Protein AF-A0AAV4YET4-F1 (afdb_monomer_lite)

InterPro domains:
  IPR000436 Sushi/SCR/CCP domain [PF00084] (64-95)
  IPR000436 Sushi/SCR/CCP domain [PS50923] (28-97)
  IPR000436 Sushi/SCR/CCP domain [SM00032] (34-95)
  IPR000436 Sushi/SCR/CCP domain [cd00033] (41-95)
  IPR035976 Sushi/SCR/CCP superfamily [SSF57535] (57-96)

Radius of gyration: 22.75 Å; chains: 1; bounding box: 51×56×59 Å

Secondary structure (DSSP, 8-state):
----------------TT------TT--EEETTTTS--S--TTEEEE-SSGGGGG-SEEETT-EEEEEEPTTEEEES-SEEEEETTEESSPPPEEEEHHHHHHHHHHH--

Sequence (110 aa):
MRPYFLFKMTQLIRHDVNGVMSNSSFLRRCVGALSFPEEKLAHGHVIYEASEHVKRTMAPENYLLRYRCSAGYTLKGHKNIACVGNKWTHKVPTCLSNFAYNFLLKKRYR

pLDDT: mean 73.84, std 19.96, range [33.44, 95.94]

Organism: Caerostris extrusa (NCBI:txid172846)

Foldseek 3Di:
DDDDDDDDDDDDDDDDPDPDPDDPDPFQKAFQPPANPPPAQVQWHKDFPDPVCVPDRMGGFQGKIAIDGHPQWDKADDRMWGRHRNDIPDHDIHTDGPVVVVVVVVVVVD

Structure (mmCIF, N/CA/C/O backbone):
data_AF-A0AAV4YET4-F1
#
_entry.id   AF-A0AAV4YET4-F1
#
loop_
_atom_site.group_PDB
_atom_site.id
_atom_site.type_symbol
_atom_site.label_atom_id
_atom_site.label_alt_id
_atom_site.label_comp_id
_atom_site.label_asym_id
_atom_site.label_entity_id
_atom_site.label_seq_id
_atom_site.pdbx_PDB_ins_code
_atom_site.Cartn_x
_atom_site.Cartn_y
_atom_site.Cartn_z
_atom_site.occupancy
_atom_site.B_iso_or_equiv
_atom_site.auth_seq_id
_atom_site.auth_comp_id
_atom_site.auth_asym_id
_atom_site.auth_atom_id
_atom_site.pdbx_PDB_model_num
ATOM 1 N N . MET A 1 1 ? 32.472 -32.052 -43.192 1.00 33.44 1 MET A N 1
ATOM 2 C CA . MET A 1 1 ? 31.201 -32.179 -43.935 1.00 33.44 1 MET A CA 1
ATOM 3 C C . MET A 1 1 ? 30.171 -31.259 -43.294 1.00 33.44 1 MET A C 1
ATOM 5 O O . MET A 1 1 ? 29.909 -31.404 -42.109 1.00 33.44 1 MET A O 1
ATOM 9 N N . ARG A 1 2 ? 29.647 -30.279 -44.036 1.00 41.16 2 ARG A N 1
ATOM 10 C CA . ARG A 1 2 ? 28.355 -29.632 -43.736 1.00 41.16 2 ARG A CA 1
ATOM 11 C C . ARG A 1 2 ? 27.334 -30.207 -44.717 1.00 41.16 2 ARG A C 1
ATOM 13 O O . ARG A 1 2 ? 27.730 -30.431 -45.862 1.00 41.16 2 ARG A O 1
ATOM 20 N N . PRO A 1 3 ? 26.082 -30.454 -44.292 1.00 48.53 3 PRO A N 1
ATOM 21 C CA . PRO A 1 3 ? 24.976 -29.655 -44.853 1.00 48.53 3 PRO A CA 1
ATOM 22 C C . PRO A 1 3 ? 23.795 -29.319 -43.885 1.00 48.53 3 PRO A C 1
ATOM 24 O O . PRO A 1 3 ? 23.348 -30.176 -43.139 1.00 48.53 3 PRO A O 1
ATOM 27 N N . TYR A 1 4 ? 23.335 -28.049 -43.959 1.00 35.62 4 TYR A N 1
ATOM 28 C CA . TYR A 1 4 ? 21.973 -27.421 -43.891 1.00 35.62 4 TYR A CA 1
ATOM 29 C C . TYR A 1 4 ? 20.910 -27.913 -42.864 1.00 35.62 4 TYR A C 1
ATOM 31 O O . TYR A 1 4 ? 20.619 -29.095 -42.810 1.00 35.62 4 TYR A O 1
ATOM 39 N N . PHE A 1 5 ? 20.301 -27.089 -41.985 1.00 43.69 5 PHE A N 1
ATOM 40 C CA . PHE A 1 5 ? 19.287 -26.011 -42.172 1.00 43.69 5 PHE A CA 1
ATOM 41 C C . PHE A 1 5 ? 19.331 -25.049 -40.943 1.00 43.69 5 PHE A C 1
ATOM 43 O O . PHE A 1 5 ? 19.312 -25.526 -39.817 1.00 43.69 5 PHE A O 1
ATOM 50 N N . LEU A 1 6 ? 19.592 -23.732 -41.007 1.00 46.62 6 LEU A N 1
ATOM 51 C CA . LEU A 1 6 ? 18.724 -22.579 -41.344 1.00 46.62 6 LEU A CA 1
ATOM 52 C C . LEU A 1 6 ? 17.304 -22.571 -40.731 1.00 46.62 6 LEU A C 1
ATOM 54 O O . LEU A 1 6 ? 16.413 -23.152 -41.329 1.00 46.62 6 LEU A O 1
ATOM 58 N N . PHE A 1 7 ? 17.077 -21.798 -39.650 1.00 40.09 7 PHE A N 1
ATOM 59 C CA . PHE A 1 7 ? 15.930 -20.873 -39.506 1.00 40.09 7 PHE A CA 1
ATOM 60 C C . PHE A 1 7 ? 16.183 -19.781 -38.429 1.00 40.09 7 PHE A C 1
ATOM 62 O O . PHE A 1 7 ? 16.182 -20.050 -37.237 1.00 40.09 7 PHE A O 1
ATOM 69 N N . LYS A 1 8 ? 16.416 -18.555 -38.935 1.00 39.44 8 LYS A N 1
ATOM 70 C CA . LYS A 1 8 ? 16.129 -17.181 -38.440 1.00 39.44 8 LYS A CA 1
ATOM 71 C C . LYS A 1 8 ? 16.446 -16.779 -36.981 1.00 39.44 8 LYS A C 1
ATOM 73 O O . LYS A 1 8 ? 15.919 -17.327 -36.031 1.00 39.44 8 LYS A O 1
ATOM 78 N N . MET A 1 9 ? 17.327 -15.789 -36.770 1.00 45.97 9 MET A N 1
ATOM 79 C CA . MET A 1 9 ? 17.022 -14.334 -36.763 1.00 45.97 9 MET A CA 1
ATOM 80 C C . MET A 1 9 ? 15.949 -13.940 -35.732 1.00 45.97 9 MET A C 1
ATOM 82 O O . MET A 1 9 ? 14.786 -13.874 -36.101 1.00 45.97 9 MET A O 1
ATOM 86 N N . THR A 1 10 ? 16.359 -13.604 -34.498 1.00 37.91 10 THR A N 1
ATOM 87 C CA . THR A 1 10 ? 15.878 -12.431 -33.730 1.00 37.91 10 THR A CA 1
ATOM 88 C C . THR A 1 10 ? 16.674 -12.249 -32.428 1.00 37.91 10 THR A C 1
ATOM 90 O O . THR A 1 10 ? 16.733 -13.156 -31.610 1.00 37.91 10 THR A O 1
ATOM 93 N N . GLN A 1 11 ? 17.179 -11.024 -32.241 1.00 40.03 11 GLN A N 1
ATOM 94 C CA . GLN A 1 11 ? 17.725 -10.387 -31.028 1.00 40.03 11 GLN A CA 1
ATOM 95 C C . GLN A 1 11 ? 19.237 -10.491 -30.740 1.00 40.03 11 GLN A C 1
ATOM 97 O O . GLN A 1 11 ? 19.821 -11.542 -30.514 1.00 40.03 11 GLN A O 1
ATOM 102 N N . LEU A 1 12 ? 19.842 -9.296 -30.745 1.00 38.97 12 LEU A N 1
ATOM 103 C CA . LEU A 1 12 ? 21.237 -8.951 -30.486 1.00 38.97 12 LEU A CA 1
ATOM 104 C C . LEU A 1 12 ? 21.729 -9.488 -29.135 1.00 38.97 12 LEU A C 1
ATOM 106 O O . LEU A 1 12 ? 21.366 -8.957 -28.085 1.00 38.97 12 LEU A O 1
ATOM 110 N N . ILE A 1 13 ? 22.636 -10.462 -29.165 1.00 42.69 13 ILE A N 1
ATOM 111 C CA . ILE A 1 13 ? 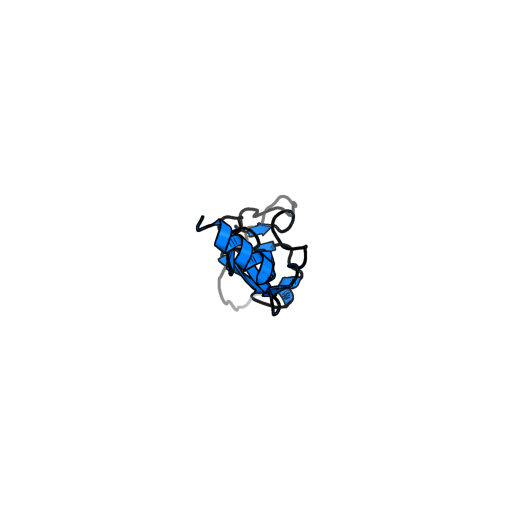23.493 -10.770 -28.020 1.00 42.69 13 ILE A CA 1
ATOM 112 C C . ILE A 1 13 ? 24.621 -9.731 -28.017 1.00 42.69 13 ILE A C 1
ATOM 114 O O . ILE A 1 13 ? 25.541 -9.800 -28.831 1.00 42.69 13 ILE A O 1
ATOM 118 N N . ARG A 1 14 ? 24.547 -8.732 -27.129 1.00 46.28 14 ARG A N 1
ATOM 119 C CA . ARG A 1 14 ? 25.730 -7.934 -26.777 1.00 46.28 14 ARG A CA 1
ATOM 120 C C . ARG A 1 14 ? 26.555 -8.753 -25.787 1.00 46.28 14 ARG A C 1
ATOM 122 O O . ARG A 1 14 ? 26.162 -8.898 -24.635 1.00 46.28 14 ARG A O 1
ATOM 129 N N . HIS A 1 15 ? 27.662 -9.311 -26.264 1.00 41.22 15 HIS A N 1
ATOM 130 C CA . HIS A 1 15 ? 28.712 -9.877 -25.424 1.00 41.22 15 HIS A CA 1
ATOM 131 C C . HIS A 1 15 ? 29.568 -8.729 -24.872 1.00 41.22 15 HIS A C 1
ATOM 133 O O . HIS A 1 15 ? 30.149 -7.975 -25.650 1.00 41.22 15 HIS A O 1
ATOM 139 N N . ASP A 1 16 ? 29.627 -8.586 -23.549 1.00 42.16 16 ASP A N 1
ATOM 140 C CA . ASP A 1 16 ? 30.598 -7.724 -22.870 1.00 42.16 16 ASP A CA 1
ATOM 141 C C . ASP A 1 16 ? 31.878 -8.537 -22.606 1.00 42.16 16 ASP A C 1
ATOM 143 O O . ASP A 1 16 ? 31.819 -9.641 -22.061 1.00 42.16 16 ASP A O 1
ATOM 147 N N . VAL A 1 17 ? 33.027 -8.037 -23.068 1.00 49.75 17 VAL A N 1
ATOM 148 C CA . VAL A 1 17 ? 34.313 -8.761 -23.141 1.00 49.75 17 VAL A CA 1
ATOM 149 C C . VAL A 1 17 ? 35.137 -8.722 -21.844 1.00 49.75 17 VAL A C 1
ATOM 151 O O . VAL A 1 17 ? 36.294 -9.125 -21.862 1.00 49.75 17 VAL A O 1
ATOM 154 N N . ASN A 1 1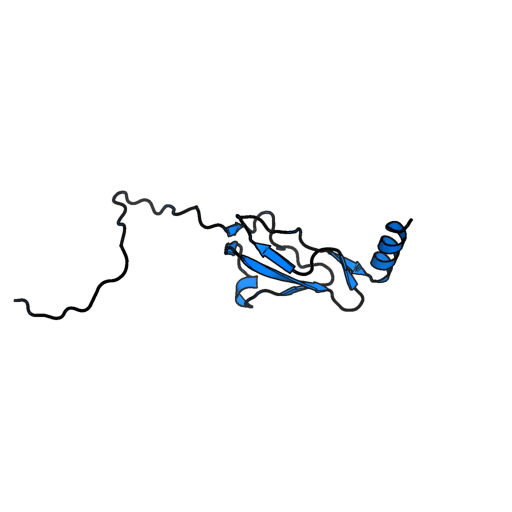8 ? 34.573 -8.284 -20.711 1.00 41.59 18 ASN A N 1
ATOM 155 C CA . ASN A 1 18 ? 35.347 -8.045 -19.485 1.00 41.59 18 ASN A CA 1
ATOM 156 C C . ASN A 1 18 ? 34.801 -8.714 -18.214 1.00 41.59 18 ASN A C 1
ATOM 158 O O . ASN A 1 18 ? 35.014 -8.189 -17.131 1.00 41.59 18 ASN A O 1
ATOM 162 N N . GLY A 1 19 ? 34.128 -9.868 -18.290 1.00 45.91 19 GLY A N 1
ATOM 163 C CA . GLY A 1 19 ? 33.974 -10.773 -17.130 1.00 45.91 19 GLY A CA 1
ATOM 164 C C . GLY A 1 19 ? 33.331 -10.198 -15.853 1.00 45.91 19 GLY A C 1
ATOM 165 O O . GLY A 1 19 ? 33.419 -10.825 -14.800 1.00 45.91 19 GLY A O 1
ATOM 166 N N . VAL A 1 20 ? 32.670 -9.039 -15.920 1.00 45.16 20 VAL A N 1
ATOM 167 C CA . VAL A 1 20 ? 31.913 -8.445 -14.816 1.00 45.16 20 VAL A CA 1
ATOM 168 C C . VAL A 1 20 ? 30.428 -8.704 -15.063 1.00 45.16 20 VAL A C 1
ATOM 170 O O . VAL A 1 20 ? 29.855 -8.241 -16.047 1.00 45.16 20 VAL A O 1
ATOM 173 N N . MET A 1 21 ? 29.760 -9.411 -14.151 1.00 52.25 21 MET A N 1
ATOM 174 C CA . MET A 1 21 ? 28.295 -9.466 -14.134 1.00 52.25 21 MET A CA 1
ATOM 175 C C . MET A 1 21 ? 27.723 -8.116 -13.667 1.00 52.25 21 MET A C 1
ATOM 177 O O . MET A 1 21 ? 27.396 -7.965 -12.494 1.00 52.25 21 MET A O 1
ATOM 181 N N . SER A 1 22 ? 27.619 -7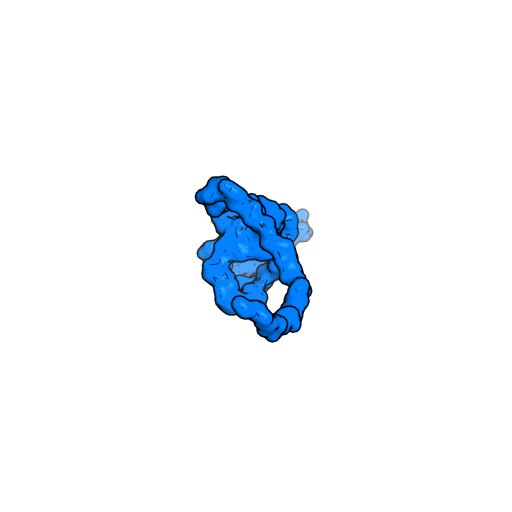.107 -14.539 1.00 43.00 22 SER A N 1
ATOM 182 C CA . SER A 1 22 ? 27.009 -5.808 -14.186 1.00 43.00 22 SER A CA 1
ATOM 183 C C . SER A 1 22 ? 26.788 -4.938 -15.441 1.00 43.00 22 SER A C 1
ATOM 185 O O . SER A 1 22 ? 27.648 -4.940 -16.308 1.00 43.00 22 SER A O 1
ATOM 187 N N . ASN A 1 23 ? 25.742 -4.124 -15.635 1.00 45.56 23 ASN A N 1
ATOM 188 C CA . ASN A 1 23 ? 24.479 -3.881 -14.932 1.00 45.56 23 ASN A CA 1
ATOM 189 C C . ASN A 1 23 ? 23.623 -2.989 -15.868 1.00 45.56 23 ASN A C 1
ATOM 191 O O . ASN A 1 23 ? 23.968 -1.830 -16.078 1.00 45.56 23 ASN A O 1
ATOM 195 N N . SER A 1 24 ? 22.518 -3.465 -16.458 1.00 46.81 24 SER A N 1
ATOM 196 C CA . SER A 1 24 ? 21.574 -2.554 -17.148 1.00 46.81 24 SER A CA 1
ATOM 197 C C . SER A 1 24 ? 20.612 -1.946 -16.122 1.00 46.81 24 SER A C 1
ATOM 199 O O . SER A 1 24 ? 19.412 -2.232 -16.088 1.00 46.81 24 SER A O 1
ATOM 201 N N . SER A 1 25 ? 21.180 -1.127 -15.245 1.00 55.28 25 SER A N 1
ATOM 202 C CA . SER A 1 25 ? 20.628 -0.515 -14.032 1.00 55.28 25 SER A CA 1
ATOM 203 C C . SER A 1 25 ? 19.702 0.697 -14.258 1.00 55.28 25 SER A C 1
ATOM 205 O O . SER A 1 25 ? 19.606 1.562 -13.397 1.00 55.28 25 SER A O 1
ATOM 207 N N . PHE A 1 26 ? 18.961 0.758 -15.372 1.00 54.91 26 PHE A N 1
ATOM 208 C CA . PHE A 1 26 ? 18.021 1.862 -15.669 1.00 54.91 26 PHE A CA 1
ATOM 209 C C . PHE A 1 26 ? 16.566 1.441 -15.898 1.00 54.91 26 PHE A C 1
ATOM 211 O O . PHE A 1 26 ? 15.757 2.234 -16.382 1.00 54.91 26 PHE A O 1
ATOM 218 N N . LEU A 1 27 ? 16.179 0.212 -15.551 1.00 57.34 27 LEU A N 1
ATOM 219 C CA . LEU A 1 27 ? 14.753 -0.100 -15.54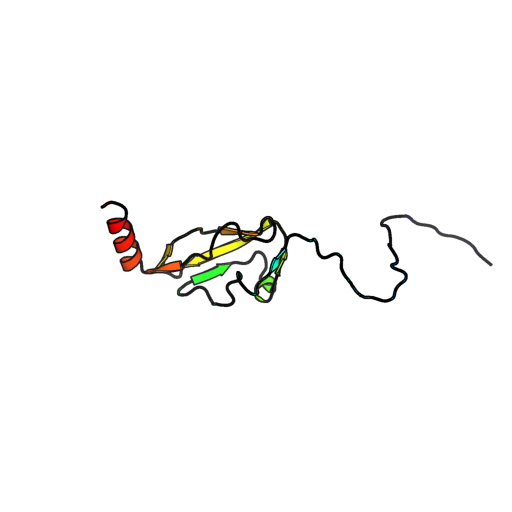8 1.00 57.34 27 LEU A CA 1
ATOM 220 C C . LEU A 1 27 ? 14.075 0.702 -14.437 1.00 57.34 27 LEU A C 1
ATOM 222 O O . LEU A 1 27 ? 14.485 0.623 -13.279 1.00 57.34 27 LEU A O 1
ATOM 226 N N . ARG A 1 28 ? 13.050 1.479 -14.818 1.00 63.34 28 ARG A N 1
ATOM 227 C CA . ARG A 1 28 ? 12.233 2.230 -13.871 1.00 63.34 28 ARG A CA 1
ATOM 228 C C . ARG A 1 28 ? 11.492 1.230 -12.992 1.00 63.34 28 ARG A C 1
ATOM 230 O O . ARG A 1 28 ? 10.618 0.512 -13.472 1.00 63.34 28 ARG A O 1
ATOM 237 N N . ARG A 1 29 ? 11.924 1.085 -11.747 1.00 75.81 29 ARG A N 1
ATOM 238 C CA . ARG A 1 29 ? 11.385 0.115 -10.804 1.00 75.81 29 ARG A CA 1
ATOM 239 C C . ARG A 1 29 ? 11.331 0.738 -9.425 1.00 75.81 29 ARG A C 1
ATOM 241 O O . ARG A 1 29 ? 12.267 1.404 -8.988 1.00 75.81 29 ARG A O 1
ATOM 248 N N . CYS A 1 30 ? 10.241 0.493 -8.723 1.00 79.06 30 CYS A N 1
ATOM 249 C CA . CYS A 1 30 ? 10.107 0.925 -7.344 1.00 79.06 30 CYS A CA 1
ATOM 250 C C . CYS A 1 30 ? 10.776 -0.124 -6.454 1.00 79.06 30 CYS A C 1
ATOM 252 O O . CYS A 1 30 ? 10.380 -1.292 -6.478 1.00 79.06 30 CYS A O 1
ATOM 254 N N . VAL A 1 31 ? 11.814 0.280 -5.716 1.00 71.81 31 VAL A N 1
ATOM 255 C CA . VAL A 1 31 ? 12.580 -0.597 -4.817 1.00 71.81 31 VAL A CA 1
ATOM 256 C C . VAL A 1 31 ? 11.990 -0.543 -3.407 1.00 71.81 31 VAL A C 1
ATOM 258 O O . VAL A 1 31 ? 11.652 0.524 -2.887 1.00 71.81 31 VAL A O 1
ATOM 261 N N . GLY A 1 32 ? 11.858 -1.718 -2.796 1.00 64.56 32 GLY A N 1
ATOM 262 C CA . GLY A 1 32 ? 11.083 -1.939 -1.581 1.00 64.56 32 GLY A CA 1
ATOM 263 C C . GLY A 1 32 ? 11.729 -1.527 -0.264 1.00 64.56 32 GLY A C 1
ATOM 264 O O . GLY A 1 32 ? 11.028 -1.520 0.734 1.00 64.56 32 GLY A O 1
ATOM 265 N N . ALA A 1 33 ? 12.996 -1.108 -0.238 1.00 50.97 33 ALA A N 1
ATOM 266 C CA . ALA A 1 33 ? 13.693 -0.826 1.023 1.00 50.97 33 ALA A CA 1
ATOM 267 C C . ALA A 1 33 ? 13.194 0.431 1.773 1.00 50.97 33 ALA A C 1
ATOM 269 O O . ALA A 1 33 ? 13.508 0.597 2.944 1.00 50.97 33 ALA A O 1
ATOM 270 N N . LEU A 1 34 ? 12.434 1.330 1.127 1.00 47.00 34 LEU A N 1
ATOM 271 C CA . LEU A 1 34 ? 11.931 2.571 1.751 1.00 47.00 34 LEU A CA 1
ATOM 272 C C . LEU A 1 34 ? 10.495 2.950 1.331 1.00 47.00 34 LEU A C 1
ATOM 274 O O . LEU A 1 34 ? 10.048 4.067 1.591 1.00 47.00 34 LEU A O 1
ATOM 278 N N . SER A 1 35 ? 9.766 2.069 0.630 1.00 53.75 35 SER A N 1
ATOM 279 C CA . SER A 1 35 ? 8.450 2.435 0.070 1.00 53.75 35 SER A CA 1
ATOM 280 C C . SER A 1 35 ? 7.470 1.293 -0.228 1.00 53.75 35 SER A C 1
ATOM 282 O O . SER A 1 35 ? 6.386 1.547 -0.752 1.00 53.75 35 SER A O 1
ATOM 284 N N . PHE A 1 36 ? 7.808 0.048 0.100 1.00 55.16 36 PHE A N 1
ATOM 285 C CA . PHE A 1 36 ? 6.875 -1.074 0.002 1.00 55.16 36 PHE A CA 1
ATOM 286 C C . PHE A 1 36 ? 6.325 -1.377 1.400 1.00 55.16 36 PHE A C 1
ATOM 288 O O . PHE A 1 36 ? 7.083 -1.254 2.361 1.00 55.16 36 PHE A O 1
ATOM 295 N N . PRO A 1 37 ? 5.038 -1.737 1.559 1.00 57.00 37 PRO A N 1
ATOM 296 C CA . PRO A 1 37 ? 4.519 -2.149 2.854 1.00 57.00 37 PRO A CA 1
ATOM 297 C C . PRO A 1 37 ? 5.093 -3.530 3.195 1.00 57.00 37 PRO A C 1
ATOM 299 O O . PRO A 1 37 ? 4.447 -4.555 3.001 1.00 57.00 37 PRO A O 1
ATOM 302 N N . GLU A 1 38 ? 6.333 -3.556 3.678 1.00 56.66 38 GLU A N 1
ATOM 303 C CA . GLU A 1 38 ? 6.829 -4.649 4.518 1.00 56.66 38 GLU A CA 1
ATOM 304 C C . GLU A 1 38 ? 5.997 -4.713 5.812 1.00 56.66 38 GLU A C 1
ATOM 306 O O . GLU A 1 38 ? 5.738 -5.781 6.366 1.00 56.66 38 GLU A O 1
ATOM 311 N N . GLU A 1 39 ? 5.449 -3.568 6.225 1.00 58.28 39 GLU A N 1
ATOM 312 C CA . GLU A 1 39 ? 4.422 -3.490 7.246 1.00 58.28 39 GLU A CA 1
ATOM 313 C C . GLU A 1 39 ? 3.046 -3.770 6.649 1.00 58.28 39 GLU A C 1
ATOM 315 O O . GLU A 1 39 ? 2.472 -2.981 5.893 1.00 58.28 39 GLU A O 1
ATOM 320 N N . LYS A 1 40 ? 2.510 -4.930 7.031 1.00 68.62 40 LYS A N 1
ATOM 321 C CA . LYS A 1 40 ? 1.097 -5.290 6.906 1.00 68.62 40 LYS A CA 1
ATOM 322 C C . LYS A 1 40 ? 0.229 -4.046 7.130 1.00 68.62 40 LYS A C 1
ATOM 324 O O . LYS A 1 40 ? 0.307 -3.424 8.186 1.00 68.62 40 LYS A O 1
ATOM 329 N N . LEU A 1 41 ? -0.610 -3.698 6.152 1.00 85.75 41 LEU A N 1
ATOM 330 C CA . LEU A 1 41 ? -1.555 -2.590 6.289 1.00 85.75 41 LEU A CA 1
ATOM 331 C C . LEU A 1 41 ? -2.437 -2.840 7.522 1.00 85.75 41 LEU A C 1
ATOM 333 O O . LEU A 1 41 ? -3.254 -3.759 7.521 1.00 85.75 41 LEU A O 1
ATOM 337 N N . ALA A 1 42 ? -2.269 -2.039 8.575 1.00 90.00 42 ALA A N 1
ATOM 338 C CA . ALA A 1 42 ? -3.044 -2.196 9.800 1.00 90.00 42 ALA A CA 1
ATOM 339 C C . ALA A 1 42 ? -4.543 -2.128 9.486 1.00 90.00 42 ALA A C 1
ATOM 341 O O . ALA A 1 42 ? -4.996 -1.204 8.812 1.00 90.00 42 ALA A O 1
ATOM 342 N N . HIS A 1 43 ? -5.304 -3.115 9.965 1.00 93.06 43 HIS A N 1
ATOM 343 C CA . HIS A 1 43 ? -6.745 -3.236 9.708 1.00 93.06 43 HIS A CA 1
ATOM 344 C C . HIS A 1 43 ? -7.110 -3.252 8.214 1.00 93.06 43 HIS A C 1
ATOM 346 O O . HIS A 1 43 ? -8.166 -2.756 7.814 1.00 93.06 43 HIS A O 1
ATOM 352 N N . GLY A 1 44 ? -6.238 -3.821 7.382 1.00 91.62 44 GLY A N 1
ATOM 353 C CA . GLY A 1 44 ? -6.461 -3.978 5.956 1.00 91.62 44 GLY A CA 1
ATOM 354 C C . GLY A 1 44 ? -5.521 -4.996 5.323 1.00 91.62 44 GLY A C 1
ATOM 355 O O . GLY A 1 44 ? -4.823 -5.751 5.994 1.00 91.62 44 GLY A O 1
ATOM 356 N N . HIS A 1 45 ? -5.534 -5.035 3.998 1.00 91.00 45 HIS A N 1
ATOM 357 C CA . HIS A 1 45 ? -4.635 -5.852 3.200 1.00 91.00 45 HIS A CA 1
ATOM 358 C C . HIS A 1 45 ? -4.306 -5.162 1.877 1.00 91.00 45 HIS A C 1
ATOM 360 O O . HIS A 1 45 ? -5.058 -4.322 1.366 1.00 91.00 45 HIS A O 1
ATOM 366 N N . VAL A 1 46 ? -3.153 -5.539 1.334 1.00 89.88 46 VAL A N 1
ATOM 367 C CA . VAL A 1 46 ? -2.689 -5.124 0.013 1.00 89.88 46 VAL A CA 1
ATOM 368 C C . VAL A 1 46 ? -3.110 -6.190 -0.991 1.00 89.88 46 VAL A C 1
ATOM 370 O O . VAL A 1 46 ? -2.942 -7.383 -0.752 1.00 89.88 46 VAL A O 1
ATOM 373 N N . ILE A 1 47 ? -3.683 -5.754 -2.104 1.00 91.19 47 ILE A N 1
ATOM 374 C CA . ILE A 1 47 ? -4.102 -6.597 -3.216 1.00 91.19 47 ILE A CA 1
ATOM 375 C C . ILE A 1 47 ? -3.093 -6.369 -4.341 1.00 91.19 47 ILE A C 1
ATOM 377 O O . ILE A 1 47 ? -3.021 -5.278 -4.915 1.00 91.19 47 ILE A O 1
ATOM 381 N N . TYR A 1 48 ? -2.306 -7.406 -4.615 1.00 88.69 48 TYR A N 1
ATOM 382 C CA . TYR A 1 48 ? -1.321 -7.445 -5.692 1.00 88.69 48 TYR A CA 1
ATOM 383 C C . TYR A 1 48 ? -1.968 -7.889 -7.006 1.00 88.69 48 TYR A C 1
ATOM 385 O O . TYR A 1 48 ? -3.014 -8.534 -6.996 1.00 88.69 48 TYR A O 1
ATOM 393 N N . GLU A 1 49 ? -1.327 -7.577 -8.135 1.00 87.50 49 GLU A N 1
ATOM 394 C CA . GLU A 1 49 ? -1.770 -8.067 -9.450 1.00 87.50 49 GLU A CA 1
ATOM 395 C C . GLU A 1 49 ? -1.689 -9.595 -9.561 1.00 87.50 49 GLU A C 1
ATOM 397 O O . GLU A 1 49 ? -2.539 -10.202 -10.203 1.00 87.50 49 GLU A O 1
ATOM 402 N N . ALA A 1 50 ? -0.708 -10.211 -8.893 1.00 87.38 50 ALA A N 1
ATOM 403 C CA . ALA A 1 50 ? -0.581 -11.658 -8.781 1.00 87.38 50 ALA A CA 1
ATOM 404 C C . ALA A 1 50 ? -0.143 -12.059 -7.364 1.00 87.38 50 ALA A C 1
ATOM 406 O O . ALA A 1 50 ? 0.608 -11.337 -6.699 1.00 87.38 50 ALA A O 1
ATOM 407 N N . SER A 1 51 ? -0.620 -13.207 -6.886 1.00 84.06 51 SER A N 1
ATOM 408 C CA . SER A 1 51 ? -0.397 -13.693 -5.515 1.00 84.06 51 SER A CA 1
ATOM 409 C C . SER A 1 51 ? 1.074 -13.957 -5.186 1.00 84.06 51 SER A C 1
ATOM 411 O O . SER A 1 51 ? 1.514 -13.770 -4.055 1.00 84.06 51 SER A O 1
ATOM 413 N N . GLU A 1 52 ? 1.869 -14.343 -6.174 1.00 81.50 52 GLU A N 1
ATOM 414 C CA . GLU A 1 52 ? 3.303 -14.575 -6.039 1.00 81.50 52 GLU A CA 1
ATOM 415 C C . GLU A 1 52 ? 4.093 -13.269 -5.849 1.00 81.50 52 GLU A C 1
ATOM 417 O O . GLU A 1 52 ? 5.222 -13.285 -5.354 1.00 81.50 52 GLU A O 1
ATOM 422 N N . HIS A 1 53 ? 3.498 -12.115 -6.175 1.00 85.00 53 HIS A N 1
ATOM 423 C CA . HIS A 1 53 ? 4.143 -10.814 -6.008 1.00 85.00 53 HIS A CA 1
ATOM 424 C C . HIS A 1 53 ? 4.212 -10.357 -4.545 1.00 85.00 53 HIS A C 1
ATOM 426 O O . HIS A 1 53 ? 4.934 -9.407 -4.252 1.00 85.00 53 HIS A O 1
ATOM 432 N N . VAL A 1 54 ? 3.533 -11.048 -3.621 1.00 80.00 54 VAL A N 1
ATOM 433 C CA . VAL A 1 54 ? 3.558 -10.756 -2.174 1.00 80.00 54 VAL A CA 1
ATOM 434 C C . VAL A 1 54 ? 4.985 -10.769 -1.616 1.00 80.00 54 VAL A C 1
ATOM 436 O O . VAL A 1 54 ? 5.299 -10.005 -0.710 1.00 80.00 54 VAL A O 1
ATOM 439 N N . LYS A 1 55 ? 5.863 -11.615 -2.169 1.00 78.06 55 LYS A N 1
ATOM 440 C CA . LYS A 1 55 ? 7.261 -11.756 -1.728 1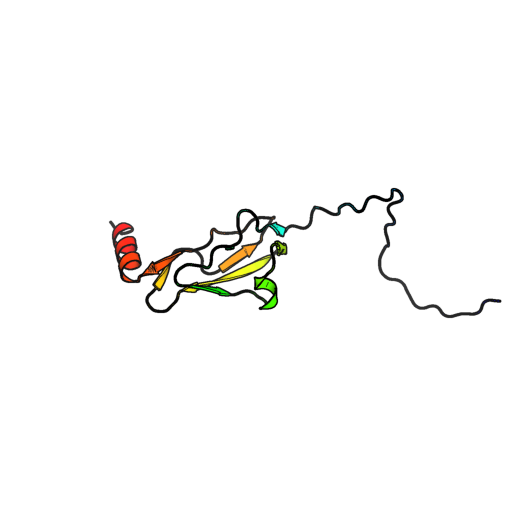.00 78.06 55 LYS A CA 1
ATOM 441 C C . LYS A 1 55 ? 8.245 -10.886 -2.518 1.00 78.06 55 LYS A C 1
ATOM 443 O O . LYS A 1 55 ? 9.452 -10.997 -2.316 1.00 78.06 55 LYS A O 1
ATOM 448 N N . ARG A 1 56 ? 7.770 -10.064 -3.460 1.00 78.69 56 ARG A N 1
ATOM 449 C CA . ARG A 1 56 ? 8.653 -9.225 -4.279 1.00 78.69 56 ARG A CA 1
ATOM 450 C C . ARG A 1 56 ? 9.111 -8.004 -3.496 1.00 78.69 56 ARG A C 1
ATOM 452 O O . ARG A 1 56 ? 8.320 -7.321 -2.863 1.00 78.69 56 ARG A O 1
ATOM 459 N N . THR A 1 57 ? 10.386 -7.682 -3.651 1.00 76.94 57 THR A N 1
ATOM 460 C CA . THR A 1 57 ? 11.015 -6.469 -3.113 1.00 76.94 57 THR A CA 1
ATOM 461 C C . THR A 1 57 ? 11.084 -5.340 -4.145 1.00 76.94 57 THR A C 1
ATOM 463 O O . THR A 1 57 ? 11.638 -4.277 -3.874 1.00 76.94 57 THR A O 1
ATOM 466 N N . MET A 1 58 ? 10.550 -5.561 -5.350 1.00 76.94 58 MET A N 1
ATOM 467 C CA . MET A 1 58 ? 10.663 -4.647 -6.480 1.00 76.94 58 MET A CA 1
ATOM 468 C C . MET A 1 58 ? 9.437 -4.736 -7.391 1.00 76.94 58 MET A C 1
ATOM 470 O O . MET A 1 58 ? 8.971 -5.834 -7.707 1.00 76.94 58 MET A O 1
ATOM 474 N N . ALA A 1 59 ? 8.951 -3.580 -7.842 1.00 82.88 59 ALA A N 1
ATOM 475 C CA . ALA A 1 59 ? 7.817 -3.467 -8.755 1.00 82.88 59 ALA A CA 1
ATOM 476 C C . ALA A 1 59 ? 8.250 -2.861 -10.105 1.00 82.88 59 ALA A C 1
ATOM 478 O O . ALA A 1 59 ? 9.019 -1.894 -10.096 1.00 82.88 59 ALA A O 1
ATOM 479 N N . PRO A 1 60 ? 7.801 -3.406 -11.255 1.00 84.12 60 PRO A N 1
ATOM 480 C CA . PRO A 1 60 ? 8.060 -2.809 -12.566 1.00 84.12 60 PRO A CA 1
ATOM 481 C C . PRO A 1 60 ? 7.313 -1.477 -12.750 1.00 84.12 60 PRO A C 1
ATOM 483 O O . PRO A 1 60 ? 6.406 -1.147 -11.987 1.00 84.12 60 PRO A O 1
ATOM 486 N N . GLU A 1 61 ? 7.683 -0.711 -13.777 1.00 84.56 61 GLU A N 1
ATOM 487 C CA . GLU A 1 61 ? 6.938 0.488 -14.180 1.00 84.56 61 GLU A CA 1
ATOM 488 C C . GLU A 1 61 ? 5.462 0.147 -14.442 1.00 84.56 61 GLU A C 1
ATOM 490 O O . GLU A 1 61 ? 5.139 -0.914 -14.980 1.00 84.56 61 GLU A O 1
ATOM 495 N N . ASN A 1 62 ? 4.572 1.060 -14.062 1.00 86.31 62 ASN A N 1
ATOM 496 C CA . ASN A 1 62 ? 3.113 0.953 -14.119 1.00 86.31 62 ASN A CA 1
ATOM 497 C C . ASN A 1 62 ? 2.495 -0.148 -13.249 1.00 86.31 62 ASN A C 1
ATOM 499 O O . ASN A 1 62 ? 1.286 -0.351 -13.312 1.00 86.31 62 ASN A O 1
ATOM 503 N N . TYR A 1 63 ? 3.278 -0.812 -12.398 1.00 87.00 63 TYR A N 1
ATOM 504 C CA . TYR A 1 63 ? 2.747 -1.804 -11.471 1.00 87.00 63 TYR A CA 1
ATOM 505 C C . TYR A 1 63 ? 1.765 -1.177 -10.481 1.00 87.00 63 TYR A C 1
ATOM 507 O O . TYR A 1 63 ? 2.091 -0.172 -9.834 1.00 87.00 63 TYR A O 1
ATOM 515 N N . LEU A 1 64 ? 0.585 -1.782 -10.335 1.00 88.88 64 LEU A N 1
ATOM 516 C CA . LEU A 1 64 ? -0.489 -1.275 -9.490 1.00 88.88 64 LEU A CA 1
ATOM 517 C C . LEU A 1 64 ? -0.587 -2.038 -8.169 1.00 88.88 64 LEU A C 1
ATOM 519 O O . LEU A 1 64 ? -0.760 -3.255 -8.120 1.00 88.88 64 LEU A O 1
ATOM 523 N N . LEU A 1 65 ? -0.586 -1.284 -7.074 1.00 89.44 65 LEU A N 1
ATOM 524 C CA . LEU A 1 65 ? -0.980 -1.766 -5.757 1.00 89.44 65 LEU A CA 1
ATOM 525 C C . LEU A 1 65 ? -2.361 -1.228 -5.414 1.00 89.44 65 LEU A C 1
ATOM 527 O O . LEU A 1 65 ? -2.632 -0.033 -5.554 1.00 89.44 65 LEU A O 1
ATOM 531 N N . ARG A 1 66 ? -3.235 -2.116 -4.945 1.00 91.81 66 ARG A N 1
ATOM 532 C CA . ARG A 1 66 ? -4.571 -1.759 -4.465 1.00 91.81 66 ARG A CA 1
ATOM 533 C C . ARG A 1 66 ? -4.670 -2.058 -2.981 1.00 91.81 66 ARG A C 1
ATOM 535 O O . ARG A 1 66 ? -4.150 -3.063 -2.509 1.00 91.81 66 ARG A O 1
ATOM 542 N N . TYR A 1 67 ? -5.377 -1.210 -2.253 1.00 92.38 67 TYR A N 1
ATOM 543 C CA . TYR A 1 67 ? -5.548 -1.348 -0.814 1.00 92.38 67 TYR A CA 1
ATOM 544 C C . TYR A 1 67 ? -7.008 -1.546 -0.454 1.00 92.38 67 TYR A C 1
ATOM 546 O O . TYR A 1 67 ? -7.912 -0.944 -1.048 1.00 92.38 67 TYR A O 1
ATOM 554 N N . ARG A 1 68 ? -7.236 -2.382 0.555 1.00 93.00 68 ARG A N 1
ATOM 555 C CA . ARG A 1 68 ? -8.568 -2.641 1.085 1.00 93.00 68 ARG A CA 1
ATOM 556 C C . ARG A 1 68 ? -8.518 -2.715 2.602 1.00 93.00 68 ARG A C 1
ATOM 558 O O . ARG A 1 68 ? -7.715 -3.450 3.163 1.00 93.00 68 ARG A O 1
ATOM 565 N N . CYS A 1 69 ? -9.398 -1.962 3.251 1.00 95.12 69 CYS A N 1
ATOM 566 C CA . CYS A 1 69 ? -9.577 -2.031 4.694 1.00 95.12 69 CYS A CA 1
ATOM 567 C C . CYS A 1 69 ? -10.527 -3.166 5.080 1.00 95.12 69 CYS A C 1
ATOM 569 O O . CYS A 1 69 ? -11.406 -3.558 4.305 1.00 95.12 69 CYS A O 1
ATOM 571 N N . SER A 1 70 ? -10.335 -3.677 6.289 1.00 95.06 70 SER A N 1
ATOM 572 C CA . SER A 1 70 ? -11.251 -4.593 6.959 1.00 95.06 70 SER A CA 1
ATOM 573 C C . SER A 1 70 ? -12.586 -3.905 7.268 1.00 95.06 70 SER A C 1
ATOM 575 O O . SER A 1 70 ? -12.693 -2.678 7.267 1.00 95.06 70 SER A O 1
ATOM 577 N N . ALA A 1 71 ? -13.622 -4.699 7.540 1.00 94.75 71 ALA A N 1
ATOM 578 C CA . ALA A 1 71 ? -14.936 -4.173 7.904 1.00 94.75 71 ALA A CA 1
ATOM 579 C C . ALA A 1 71 ? -14.856 -3.261 9.146 1.00 94.75 71 ALA A C 1
ATOM 581 O O . ALA A 1 71 ? -14.125 -3.553 10.089 1.00 94.75 71 ALA A O 1
ATOM 582 N N . GLY A 1 72 ? -15.599 -2.150 9.135 1.00 95.06 72 GLY A N 1
ATOM 583 C CA . GLY A 1 72 ? -15.575 -1.141 10.205 1.00 95.06 72 GLY A CA 1
ATOM 584 C C . GLY A 1 72 ? -14.445 -0.105 10.101 1.00 95.06 72 GLY A C 1
ATOM 585 O O . GLY A 1 72 ? -14.360 0.786 10.953 1.00 95.06 72 GLY A O 1
ATOM 586 N N . TYR A 1 73 ? -13.612 -0.197 9.059 1.00 95.94 73 TYR A N 1
ATOM 587 C CA . TYR A 1 73 ? -12.541 0.751 8.772 1.00 95.94 73 TYR A CA 1
ATOM 588 C C . TYR A 1 73 ? -12.724 1.409 7.401 1.00 95.94 73 TYR A C 1
ATOM 590 O O . TYR A 1 73 ? -13.039 0.753 6.406 1.00 95.94 73 TYR A O 1
ATOM 598 N N . THR A 1 74 ? -12.432 2.705 7.340 1.00 94.50 74 THR A N 1
ATOM 599 C CA . THR A 1 74 ? -12.433 3.513 6.123 1.00 94.50 74 THR A CA 1
ATOM 600 C C . THR A 1 74 ? -11.007 3.854 5.714 1.00 94.50 74 THR A C 1
ATOM 602 O O . THR A 1 74 ? -10.170 4.248 6.531 1.00 94.50 74 THR A O 1
ATOM 605 N N . LEU A 1 75 ? -10.734 3.732 4.415 1.00 93.75 75 LEU A N 1
ATOM 606 C CA . LEU A 1 75 ? -9.440 4.068 3.841 1.00 93.75 75 LEU A CA 1
ATOM 607 C C . LEU A 1 75 ? -9.232 5.590 3.828 1.00 93.75 75 LEU A C 1
ATOM 609 O O . LEU A 1 75 ? -10.005 6.335 3.224 1.00 93.75 75 LEU A O 1
ATOM 613 N N . LYS A 1 76 ? -8.146 6.050 4.445 1.00 93.38 76 LYS A N 1
ATOM 614 C CA . LYS A 1 76 ? -7.653 7.423 4.347 1.00 93.38 76 LYS A CA 1
ATOM 615 C C . LYS A 1 76 ? -6.470 7.466 3.383 1.00 93.38 76 LYS A C 1
ATOM 617 O O . LYS A 1 76 ? -5.388 6.975 3.698 1.00 93.38 76 LYS A O 1
ATOM 622 N N . GLY A 1 77 ? -6.674 8.103 2.234 1.00 91.12 77 GLY A N 1
ATOM 623 C CA . GLY A 1 77 ? -5.667 8.249 1.182 1.00 91.12 77 GLY A CA 1
ATOM 624 C C . GLY A 1 77 ? -6.110 7.606 -0.129 1.00 91.12 77 GLY A C 1
ATOM 625 O O . GLY A 1 77 ? -7.301 7.417 -0.366 1.00 91.12 77 GLY A O 1
ATOM 626 N N . HIS A 1 78 ? -5.142 7.282 -0.984 1.00 92.75 78 HIS A N 1
ATOM 627 C CA . HIS A 1 78 ? -5.408 6.729 -2.310 1.00 92.75 78 HIS A CA 1
ATOM 628 C C . HIS A 1 78 ? -5.631 5.220 -2.229 1.00 92.75 78 HIS A C 1
ATOM 630 O O . HIS A 1 78 ? -4.825 4.488 -1.659 1.00 92.75 78 HIS A O 1
ATOM 636 N N . LYS A 1 79 ? -6.729 4.750 -2.831 1.00 92.56 79 LYS A N 1
ATOM 637 C CA . LYS A 1 79 ? -7.066 3.320 -2.904 1.00 92.56 79 LYS A CA 1
ATOM 638 C C . LYS A 1 79 ? -6.076 2.524 -3.744 1.00 92.56 79 LYS A C 1
ATOM 640 O O . LYS A 1 79 ? -5.825 1.358 -3.450 1.00 92.56 79 LYS A O 1
ATOM 645 N N . ASN A 1 80 ? -5.521 3.165 -4.766 1.00 92.19 80 ASN A N 1
ATOM 646 C CA . ASN A 1 80 ? -4.619 2.549 -5.718 1.00 92.19 80 ASN A CA 1
ATOM 647 C C . ASN A 1 80 ? -3.388 3.437 -5.871 1.00 92.19 80 ASN A C 1
ATOM 649 O O . ASN A 1 80 ? -3.526 4.659 -5.973 1.00 92.19 80 ASN A O 1
ATOM 653 N N . ILE A 1 81 ? -2.210 2.826 -5.935 1.00 91.19 81 ILE A N 1
ATOM 654 C CA . ILE A 1 81 ? -0.959 3.520 -6.242 1.00 91.19 81 ILE A CA 1
ATOM 655 C C . ILE A 1 81 ? -0.224 2.767 -7.346 1.00 91.19 81 ILE A C 1
ATOM 657 O O . ILE A 1 81 ? -0.207 1.539 -7.368 1.00 91.19 81 ILE A O 1
ATOM 661 N N . ALA A 1 82 ? 0.362 3.517 -8.269 1.00 90.06 82 ALA A N 1
ATOM 662 C CA . ALA A 1 82 ? 1.174 2.995 -9.362 1.00 90.06 82 ALA A CA 1
ATOM 663 C C . ALA A 1 82 ? 2.659 3.289 -9.136 1.00 90.06 82 ALA A C 1
ATOM 665 O O . ALA A 1 82 ? 2.984 4.336 -8.561 1.00 90.06 82 ALA A O 1
ATOM 666 N N . CYS A 1 83 ? 3.536 2.412 -9.621 1.00 86.81 83 CYS A N 1
ATOM 667 C CA . CYS A 1 83 ? 4.960 2.698 -9.757 1.00 86.81 83 CYS A CA 1
ATOM 668 C C . CYS A 1 83 ? 5.216 3.484 -11.050 1.00 86.81 83 CYS A C 1
ATOM 670 O O . CYS A 1 83 ? 4.982 2.965 -12.137 1.00 86.81 83 CYS A O 1
ATOM 672 N N . VAL A 1 84 ? 5.669 4.732 -10.944 1.00 88.44 84 VAL A N 1
ATOM 673 C CA . VAL A 1 84 ? 5.954 5.604 -12.091 1.00 88.44 84 VAL A CA 1
ATOM 674 C C . VAL A 1 84 ? 7.281 6.317 -11.859 1.00 88.44 84 VAL A C 1
ATOM 676 O O . VAL A 1 84 ? 7.462 7.016 -10.860 1.00 88.44 84 VAL A O 1
ATOM 679 N N . GLY A 1 85 ? 8.233 6.158 -12.776 1.00 83.31 85 GLY A N 1
ATOM 680 C CA . GLY A 1 85 ? 9.516 6.857 -12.705 1.00 83.31 85 GLY A CA 1
ATOM 681 C C . GLY A 1 85 ? 10.325 6.542 -11.449 1.00 83.31 85 GLY A C 1
ATOM 682 O O . GLY A 1 85 ? 10.860 7.461 -10.831 1.00 83.31 85 GLY A O 1
ATOM 683 N N . ASN A 1 86 ? 10.415 5.256 -11.083 1.00 81.50 86 ASN A N 1
ATOM 684 C CA . ASN A 1 86 ? 11.073 4.753 -9.861 1.00 81.50 86 ASN A CA 1
ATOM 685 C C . ASN A 1 86 ? 10.398 5.148 -8.539 1.00 81.50 86 ASN A C 1
ATOM 687 O O . ASN A 1 86 ? 10.965 4.916 -7.470 1.00 81.50 86 ASN A O 1
ATOM 691 N N . LYS A 1 87 ? 9.214 5.767 -8.578 1.00 84.00 87 LYS A N 1
ATOM 692 C CA . LYS A 1 87 ? 8.515 6.238 -7.381 1.00 84.00 87 LYS A CA 1
ATOM 693 C C . LYS A 1 87 ? 7.068 5.786 -7.389 1.00 84.00 87 LYS A C 1
ATOM 695 O O . LYS A 1 87 ? 6.417 5.731 -8.428 1.00 84.00 87 LYS A O 1
ATOM 700 N N . TRP A 1 88 ? 6.536 5.504 -6.208 1.00 86.94 88 TRP A N 1
ATOM 701 C CA . TRP A 1 88 ? 5.100 5.337 -6.070 1.00 86.94 88 TRP A CA 1
ATOM 702 C C . TRP A 1 88 ? 4.418 6.690 -6.218 1.00 86.94 88 TRP A C 1
ATOM 704 O O . TRP A 1 88 ? 4.804 7.670 -5.584 1.00 86.94 88 TRP A O 1
ATOM 714 N N . THR A 1 89 ? 3.387 6.724 -7.053 1.00 89.94 89 THR A N 1
ATOM 715 C CA . THR A 1 89 ? 2.570 7.920 -7.317 1.00 89.94 89 THR A CA 1
ATOM 716 C C . THR A 1 89 ? 1.983 8.533 -6.047 1.00 89.94 89 THR A C 1
ATOM 718 O O . THR A 1 89 ? 1.848 9.750 -5.963 1.00 89.94 89 THR A O 1
ATOM 721 N N . HIS A 1 90 ? 1.666 7.713 -5.041 1.00 89.56 90 HIS A N 1
ATOM 722 C CA . HIS A 1 90 ? 1.151 8.177 -3.758 1.00 89.56 90 HIS A CA 1
ATOM 723 C C . HIS A 1 90 ? 1.734 7.364 -2.604 1.00 89.56 90 HIS A C 1
ATOM 725 O O . HIS A 1 90 ? 2.260 6.267 -2.787 1.00 89.56 90 HIS A O 1
ATOM 731 N N . LYS A 1 91 ? 1.606 7.911 -1.393 1.00 87.38 91 LYS A N 1
ATOM 732 C CA . LYS A 1 91 ? 1.972 7.225 -0.151 1.00 87.38 91 LYS A CA 1
ATOM 733 C C . LYS A 1 91 ? 0.989 6.093 0.158 1.00 87.38 91 LYS A C 1
ATOM 735 O O . LYS A 1 91 ? -0.180 6.163 -0.225 1.00 87.38 91 LYS A O 1
ATOM 740 N N . VAL A 1 92 ? 1.467 5.100 0.907 1.00 87.19 92 VAL A N 1
ATOM 741 C CA . VAL A 1 92 ? 0.638 4.010 1.436 1.00 87.19 92 VAL A CA 1
ATOM 742 C C . VAL A 1 92 ? -0.511 4.605 2.270 1.00 87.19 92 VAL A C 1
ATOM 744 O O . VAL A 1 92 ? -0.259 5.468 3.117 1.00 87.19 92 VAL A O 1
ATOM 747 N N . PRO A 1 93 ? -1.771 4.210 2.021 1.00 91.44 93 PRO A N 1
ATOM 748 C CA . PRO A 1 93 ? -2.917 4.720 2.763 1.00 91.44 93 PRO A CA 1
ATOM 749 C C . PRO A 1 93 ? -2.994 4.125 4.172 1.00 91.44 93 PRO A C 1
ATOM 751 O O . PRO A 1 93 ? -2.358 3.123 4.485 1.00 91.44 93 PRO A O 1
ATOM 754 N N . THR A 1 94 ? -3.833 4.717 5.020 1.00 91.94 94 THR A N 1
ATOM 755 C CA . THR A 1 94 ? -4.101 4.213 6.376 1.00 91.94 94 THR A CA 1
ATOM 756 C C . THR A 1 94 ? -5.561 3.803 6.501 1.00 91.94 94 THR A C 1
ATOM 758 O O . THR A 1 94 ? -6.444 4.529 6.046 1.00 91.94 94 THR A O 1
ATOM 761 N N . CYS A 1 95 ? -5.838 2.676 7.151 1.00 94.12 95 CYS A N 1
ATOM 762 C CA . CYS A 1 95 ? -7.199 2.297 7.516 1.00 94.12 95 CYS A CA 1
ATOM 763 C C . CYS A 1 95 ? -7.537 2.862 8.894 1.00 94.12 95 CYS A C 1
ATOM 765 O O . CYS A 1 95 ? -6.913 2.512 9.894 1.00 94.12 95 CYS A O 1
ATOM 767 N N . LEU A 1 96 ? -8.524 3.751 8.946 1.00 94.38 96 LEU A N 1
ATOM 768 C CA . LEU A 1 96 ? -9.010 4.341 10.189 1.00 94.38 96 LEU A CA 1
ATOM 769 C C . LEU A 1 96 ? -10.354 3.737 10.548 1.00 94.38 96 LEU A C 1
ATOM 771 O O . LEU A 1 96 ? -11.160 3.495 9.657 1.00 94.38 96 LEU A O 1
ATOM 775 N N . SER A 1 97 ? -10.625 3.538 11.837 1.00 95.12 97 SER A N 1
ATOM 776 C CA . SER A 1 97 ? -11.971 3.151 12.258 1.00 95.12 97 SER A CA 1
ATOM 777 C C . SER A 1 97 ? -12.978 4.193 11.775 1.00 95.12 97 SER A C 1
ATOM 779 O O . SER A 1 97 ? -12.667 5.388 11.709 1.00 95.12 97 SER A O 1
ATOM 781 N N . ASN A 1 98 ? -14.197 3.764 11.454 1.00 92.75 98 ASN A N 1
ATOM 782 C CA . ASN A 1 98 ? -15.229 4.683 10.968 1.00 92.75 98 ASN A CA 1
ATOM 783 C C . ASN A 1 98 ? -15.450 5.858 11.935 1.00 92.75 98 ASN A C 1
ATOM 785 O O . ASN A 1 98 ? -15.650 6.990 11.501 1.00 92.75 98 ASN A O 1
ATOM 789 N N . PHE A 1 99 ? -15.342 5.616 13.244 1.00 92.25 99 PHE A N 1
ATOM 790 C CA . PHE A 1 99 ? -15.414 6.663 14.261 1.00 92.25 99 PHE A CA 1
ATOM 791 C C . PHE A 1 99 ? -14.303 7.714 14.099 1.00 92.25 99 PHE A C 1
ATOM 793 O O . PHE A 1 99 ? -14.590 8.908 13.982 1.00 92.25 99 PHE A O 1
ATOM 800 N N . ALA A 1 100 ? -13.040 7.281 14.015 1.00 92.44 100 ALA A N 1
ATOM 801 C CA . ALA A 1 100 ? -11.903 8.182 13.829 1.00 92.44 100 ALA A CA 1
ATOM 802 C C . ALA A 1 100 ? -11.962 8.910 12.476 1.00 92.44 100 ALA A C 1
ATOM 804 O O . ALA A 1 100 ? -11.683 10.107 12.398 1.00 92.44 100 ALA A O 1
ATOM 805 N N . TYR A 1 101 ? -12.364 8.211 11.413 1.00 91.75 101 TYR A N 1
ATOM 806 C CA . TYR A 1 101 ? -12.519 8.794 10.083 1.00 91.75 101 TYR A CA 1
ATOM 807 C C . TYR A 1 101 ? -13.573 9.912 10.071 1.00 91.75 101 TYR A C 1
ATOM 809 O O . TYR A 1 101 ? -13.296 11.014 9.595 1.00 91.75 101 TYR A O 1
ATOM 817 N N . ASN A 1 102 ? -14.742 9.672 10.673 1.00 91.44 102 ASN A N 1
ATOM 818 C CA . ASN A 1 102 ? -15.797 10.679 10.809 1.00 91.44 102 ASN A CA 1
ATOM 819 C C . ASN A 1 102 ? -15.335 11.896 11.622 1.00 91.44 102 ASN A C 1
ATOM 821 O O . ASN A 1 102 ? -15.641 13.034 11.265 1.00 91.44 102 ASN A O 1
ATOM 825 N N . PHE A 1 103 ? -14.561 11.679 12.687 1.00 89.25 103 PHE A N 1
ATOM 826 C CA . PHE A 1 103 ? -13.981 12.771 13.468 1.00 89.25 103 PHE A CA 1
ATOM 827 C C . PHE A 1 103 ? -13.022 13.639 12.635 1.00 89.25 103 PHE A C 1
ATOM 829 O O . PHE A 1 103 ? -13.072 14.867 12.713 1.00 89.25 103 PHE A O 1
ATOM 836 N N . LEU A 1 104 ? -12.188 13.025 11.788 1.00 86.00 104 LEU A N 1
ATOM 837 C CA . LEU A 1 104 ? -11.300 13.759 10.881 1.00 86.00 104 LEU A CA 1
ATOM 838 C C . LEU A 1 104 ? -12.060 14.534 9.803 1.00 86.00 104 LEU A C 1
ATOM 840 O O . LEU A 1 104 ? -11.672 15.658 9.489 1.00 86.00 104 LEU A O 1
ATOM 844 N N . LEU A 1 105 ? -13.135 13.968 9.249 1.00 82.00 105 LEU A N 1
ATOM 845 C CA . LEU A 1 105 ? -13.970 14.685 8.286 1.00 82.00 105 LEU A CA 1
ATOM 846 C C . LEU A 1 105 ? -14.589 15.932 8.921 1.00 82.00 105 LEU A C 1
ATOM 848 O O . LEU A 1 105 ? -14.483 17.012 8.348 1.00 82.00 105 LEU A O 1
ATOM 852 N N . LYS A 1 106 ? -15.128 15.828 10.141 1.00 76.75 106 LYS A N 1
ATOM 853 C CA . LYS A 1 106 ? -15.658 16.993 10.869 1.00 76.75 106 LYS A CA 1
ATOM 854 C C . LYS A 1 106 ? -14.605 18.083 11.121 1.00 76.75 106 LYS A C 1
ATOM 856 O O . LYS A 1 106 ? -14.96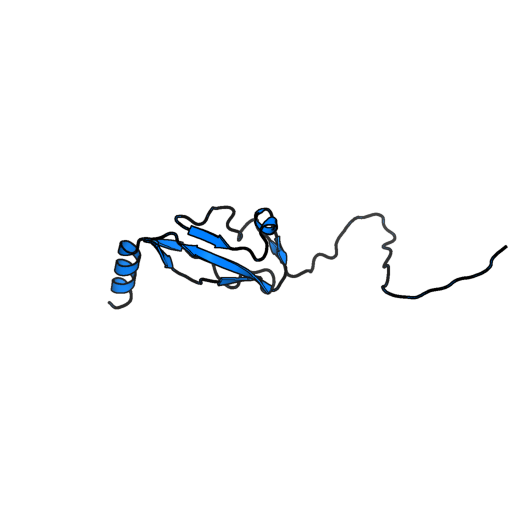6 19.251 11.139 1.00 76.75 106 LYS A O 1
ATOM 861 N N . LYS A 1 107 ? -13.318 17.732 11.265 1.00 76.56 107 LYS A N 1
ATOM 862 C CA . LYS A 1 107 ? -12.209 18.707 11.347 1.00 76.56 107 LYS A CA 1
ATOM 863 C C . LYS A 1 107 ? -11.853 19.369 10.014 1.00 76.56 107 LYS A C 1
ATOM 865 O O . LYS A 1 107 ? -11.254 20.430 10.034 1.00 76.56 107 LYS A O 1
ATOM 870 N N . ARG A 1 108 ? -12.153 18.744 8.872 1.00 71.44 108 ARG A N 1
ATOM 871 C CA . ARG A 1 108 ? -11.879 19.314 7.541 1.00 71.44 108 ARG A CA 1
ATOM 872 C C . ARG A 1 108 ? -12.921 20.362 7.127 1.00 71.44 108 ARG A C 1
ATOM 874 O O . ARG A 1 108 ? -12.603 21.222 6.319 1.00 71.44 108 ARG A O 1
ATOM 881 N N . TYR A 1 109 ? -14.146 20.257 7.643 1.00 64.19 109 TYR A N 1
ATOM 882 C CA . TYR A 1 109 ? -15.269 21.164 7.350 1.00 64.19 109 TYR A CA 1
ATOM 883 C C . TYR A 1 109 ? -15.467 22.265 8.403 1.00 64.19 109 TYR A C 1
ATOM 885 O O . TYR A 1 109 ? -16.499 22.933 8.402 1.00 64.19 109 TYR A O 1
ATOM 893 N N . ARG A 1 110 ? -14.511 22.421 9.317 1.00 55.31 110 ARG A N 1
ATOM 894 C CA . ARG A 1 110 ? -14.479 23.474 10.327 1.00 55.31 110 ARG A CA 1
ATOM 895 C C . ARG A 1 110 ? -13.248 24.326 10.082 1.00 55.31 110 ARG A C 1
ATOM 897 O O . ARG A 1 110 ? -13.375 25.553 10.236 1.00 55.31 110 ARG A O 1
#